Protein AF-A0A0D6L4P9-F1 (afdb_monomer_lite)

pLDDT: mean 91.14, std 13.7, range [34.44, 98.06]

Sequence (133 aa):
MVRPLRFETVRYGEYSKSGEFVYDHPFQWGSKRTGPDLAREGGLRSNLWHYEHMIRPKDVSEGSIMPAYPWMRTDNLDVSLTAKKIKAMQKLDVPYPEGYAEQAVADLKKQAREIAEDIVDNFEPAVLKNVNR

Organism: NCBI:txid53326

Structure (mmCIF, N/CA/C/O backbone):
data_AF-A0A0D6L4P9-F1
#
_entry.id   AF-A0A0D6L4P9-F1
#
loop_
_atom_site.group_PDB
_atom_site.id
_atom_site.type_symbol
_atom_site.label_atom_id
_atom_site.label_alt_id
_atom_site.label_comp_id
_atom_site.label_asym_id
_atom_site.label_entity_id
_atom_site.label_seq_id
_atom_site.pdbx_PDB_ins_code
_atom_site.Cartn_x
_atom_site.Cartn_y
_atom_site.Cartn_z
_atom_site.occupancy
_atom_site.B_iso_or_equiv
_atom_site.auth_seq_id
_atom_site.auth_comp_id
_atom_site.auth_asym_id
_atom_site.auth_atom_id
_atom_site.pdbx_PDB_model_num
ATOM 1 N N . MET A 1 1 ? 8.909 -6.721 5.884 1.00 91.38 1 MET A N 1
ATOM 2 C CA . MET A 1 1 ? 9.492 -6.259 7.161 1.00 91.38 1 MET A CA 1
ATOM 3 C C . MET A 1 1 ? 10.992 -6.153 6.977 1.00 91.38 1 MET A C 1
ATOM 5 O O . MET A 1 1 ? 11.653 -7.164 6.757 1.00 91.38 1 MET A O 1
ATOM 9 N N . VAL A 1 2 ? 11.530 -4.945 7.104 1.00 94.12 2 VAL A N 1
ATOM 10 C CA . VAL A 1 2 ? 12.968 -4.686 6.992 1.00 94.12 2 VAL A CA 1
ATOM 11 C C . VAL A 1 2 ? 13.639 -4.991 8.330 1.00 94.12 2 VAL A C 1
ATOM 13 O O . VAL A 1 2 ? 13.259 -4.436 9.362 1.00 94.12 2 VAL A O 1
ATOM 16 N N . ARG A 1 3 ? 14.634 -5.882 8.325 1.00 95.25 3 ARG A N 1
ATOM 17 C CA . ARG A 1 3 ? 15.389 -6.273 9.526 1.00 95.25 3 ARG A CA 1
ATOM 18 C C . ARG A 1 3 ? 16.419 -5.192 9.887 1.00 95.25 3 ARG A C 1
ATOM 20 O O . ARG A 1 3 ? 16.932 -4.532 8.984 1.00 95.25 3 ARG A O 1
ATOM 27 N N . PRO A 1 4 ? 16.806 -5.049 11.170 1.00 95.25 4 PRO A N 1
ATOM 28 C CA . PRO A 1 4 ? 17.786 -4.054 11.619 1.00 95.25 4 PRO A CA 1
ATOM 29 C C . PRO A 1 4 ? 19.233 -4.485 11.309 1.00 95.25 4 PRO A C 1
ATOM 31 O O . PRO A 1 4 ? 20.099 -4.525 12.177 1.00 95.25 4 PRO A O 1
ATOM 34 N N . LEU A 1 5 ? 19.496 -4.854 10.056 1.00 95.88 5 LEU A N 1
ATOM 35 C CA . LEU A 1 5 ? 20.804 -5.265 9.556 1.00 95.88 5 LEU A CA 1
ATOM 36 C C . LEU A 1 5 ? 21.256 -4.253 8.508 1.00 95.88 5 LEU A C 1
ATOM 38 O O . LEU A 1 5 ? 20.474 -3.885 7.635 1.00 95.88 5 LEU A O 1
ATOM 42 N N . ARG A 1 6 ? 22.531 -3.848 8.541 1.00 94.12 6 ARG A N 1
ATOM 43 C CA . ARG A 1 6 ? 23.069 -2.817 7.632 1.00 94.12 6 ARG A CA 1
ATOM 44 C C . ARG A 1 6 ? 22.781 -3.106 6.154 1.00 94.12 6 ARG A C 1
ATOM 46 O O . ARG A 1 6 ? 22.439 -2.200 5.407 1.00 94.12 6 ARG A O 1
ATOM 53 N N . PHE A 1 7 ? 22.920 -4.359 5.721 1.00 94.44 7 PHE A N 1
ATOM 54 C CA . PHE A 1 7 ? 22.675 -4.724 4.321 1.00 94.44 7 PHE A CA 1
ATOM 55 C C . PHE A 1 7 ? 21.197 -4.606 3.922 1.00 94.44 7 PHE A C 1
ATOM 57 O O . PHE A 1 7 ? 20.901 -4.403 2.749 1.00 94.44 7 PHE A O 1
ATOM 64 N N . GLU A 1 8 ? 20.266 -4.733 4.870 1.00 93.88 8 GLU A N 1
ATOM 65 C CA . GLU A 1 8 ? 18.845 -4.518 4.599 1.00 93.88 8 GLU A CA 1
ATOM 66 C C . GLU A 1 8 ? 18.500 -3.051 4.603 1.00 93.88 8 GLU A C 1
ATOM 68 O O . GLU A 1 8 ? 17.775 -2.610 3.719 1.00 93.88 8 GLU A O 1
ATOM 73 N N . THR A 1 9 ? 19.045 -2.297 5.553 1.00 93.50 9 THR A N 1
ATOM 74 C CA . THR A 1 9 ? 18.707 -0.885 5.661 1.00 93.50 9 THR A CA 1
ATOM 75 C C . THR A 1 9 ? 19.251 -0.069 4.496 1.00 93.50 9 THR A C 1
ATOM 77 O O . THR A 1 9 ? 18.580 0.829 4.005 1.00 93.50 9 THR A O 1
ATOM 80 N N . VAL A 1 10 ? 20.424 -0.436 3.973 1.00 93.94 10 VAL A N 1
ATOM 81 C CA . VAL A 1 10 ? 20.960 0.146 2.732 1.00 93.94 10 V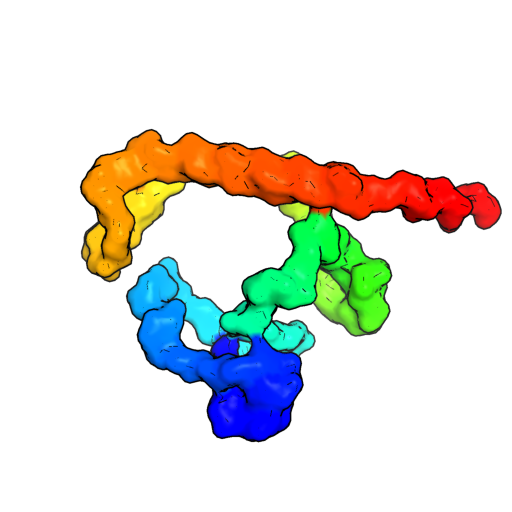AL A CA 1
ATOM 82 C C . VAL A 1 10 ? 20.097 -0.214 1.518 1.00 93.94 10 VAL A C 1
ATOM 84 O O . VAL A 1 10 ? 19.985 0.584 0.594 1.00 93.94 10 VAL A O 1
ATOM 87 N N . ARG A 1 11 ? 19.491 -1.406 1.499 1.00 93.62 11 ARG A N 1
ATOM 88 C CA . ARG A 1 11 ? 18.718 -1.892 0.349 1.00 93.62 11 ARG A CA 1
ATOM 89 C C . ARG A 1 11 ? 17.275 -1.390 0.329 1.00 93.62 11 ARG A C 1
ATOM 91 O O . ARG A 1 11 ? 16.773 -1.078 -0.742 1.00 93.62 11 ARG A O 1
ATOM 98 N N . TYR A 1 12 ? 16.607 -1.389 1.479 1.00 93.06 12 TYR A N 1
ATOM 99 C CA . TYR A 1 12 ? 15.168 -1.142 1.600 1.00 93.06 12 TYR A CA 1
ATOM 100 C C . TYR A 1 12 ? 14.833 0.130 2.388 1.00 93.06 12 TYR A C 1
ATOM 102 O O . TYR A 1 12 ? 13.677 0.531 2.407 1.00 93.06 12 TYR A O 1
ATOM 110 N N . GLY A 1 13 ? 15.804 0.767 3.045 1.00 93.56 13 GLY A N 1
ATOM 111 C CA . GLY A 1 13 ? 15.579 1.944 3.886 1.00 93.56 13 GLY A CA 1
ATOM 112 C C . GLY A 1 13 ? 15.453 1.614 5.375 1.00 93.56 13 GLY A C 1
ATOM 113 O O . GLY A 1 13 ? 15.997 0.628 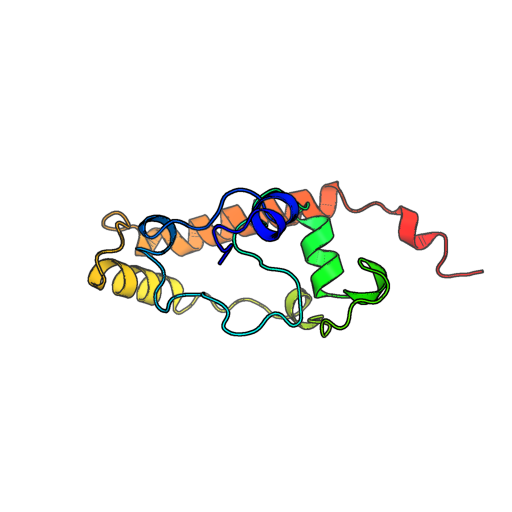5.865 1.00 93.56 13 GLY A O 1
ATOM 114 N N . GLU A 1 14 ? 14.774 2.468 6.141 1.00 94.94 14 GLU A N 1
ATOM 115 C CA . GLU A 1 14 ? 14.698 2.315 7.599 1.00 94.94 14 GLU A CA 1
ATOM 116 C C . GLU A 1 14 ? 14.085 0.963 8.012 1.00 94.94 14 GLU A C 1
ATOM 118 O O . GLU A 1 14 ? 13.093 0.514 7.428 1.00 94.94 14 GLU A O 1
ATOM 123 N N . TYR A 1 15 ? 14.665 0.323 9.037 1.00 95.50 15 TYR A N 1
ATOM 124 C CA . TYR A 1 15 ? 14.154 -0.939 9.573 1.00 95.50 15 TYR A CA 1
ATOM 125 C C . TYR A 1 15 ? 12.718 -0.783 10.093 1.00 95.50 15 TYR A C 1
ATOM 127 O O . TYR A 1 15 ? 12.290 0.303 10.485 1.00 95.50 15 TYR A O 1
ATOM 135 N N . SER A 1 16 ? 11.957 -1.874 10.080 1.00 96.44 16 SER A N 1
ATOM 136 C CA . SER A 1 16 ? 10.552 -1.860 10.485 1.00 96.44 16 SER A CA 1
ATOM 137 C C . SER A 1 16 ? 10.387 -1.705 11.998 1.00 96.44 16 SER A C 1
ATOM 139 O O . SER A 1 16 ? 11.085 -2.361 12.774 1.00 96.44 16 SER A O 1
ATOM 141 N N . LYS A 1 17 ? 9.424 -0.878 12.418 1.00 95.69 17 LYS A N 1
ATOM 142 C CA . LYS A 1 17 ? 9.086 -0.632 13.832 1.00 95.69 17 LYS A CA 1
ATOM 143 C C . LYS A 1 17 ? 7.754 -1.290 14.181 1.00 95.69 17 LYS A C 1
ATOM 145 O O . LYS A 1 17 ? 6.864 -1.365 13.344 1.00 95.69 17 LYS A O 1
ATOM 150 N N . SER A 1 18 ? 7.589 -1.732 15.427 1.00 92.44 18 SER A N 1
ATOM 151 C CA . SER A 1 18 ? 6.353 -2.397 15.879 1.00 92.44 18 SER A CA 1
ATOM 152 C C . SER A 1 18 ? 5.102 -1.531 15.695 1.00 92.44 18 SER A C 1
ATOM 154 O O . SER A 1 18 ? 4.054 -2.053 15.327 1.00 92.44 18 SER A O 1
ATOM 156 N N . GLY A 1 19 ? 5.227 -0.213 15.888 1.00 93.50 19 GLY A N 1
ATOM 157 C CA . GLY A 1 19 ? 4.130 0.748 15.741 1.00 93.50 19 GLY A CA 1
ATOM 158 C C . GLY A 1 19 ? 3.549 0.853 14.325 1.00 93.50 19 GLY A C 1
ATOM 159 O O . GLY A 1 19 ? 2.421 1.300 14.166 1.00 93.50 19 GLY A O 1
ATOM 160 N N . GLU A 1 20 ? 4.284 0.421 13.300 1.00 95.19 20 GLU A N 1
ATOM 161 C CA . GLU A 1 20 ? 3.846 0.509 11.899 1.00 95.19 20 GLU A CA 1
ATOM 162 C C . GLU A 1 20 ? 2.783 -0.532 11.539 1.00 95.19 20 GLU A C 1
ATOM 164 O O . GLU A 1 20 ? 2.070 -0.358 10.560 1.00 95.19 20 GLU A O 1
ATOM 169 N N . PHE A 1 21 ? 2.669 -1.600 12.331 1.00 95.19 21 PHE A N 1
ATOM 170 C CA . PHE A 1 21 ? 1.802 -2.747 12.042 1.00 95.19 21 PHE A CA 1
ATOM 171 C C . PHE A 1 21 ? 0.593 -2.827 12.974 1.00 95.19 21 PHE A C 1
ATOM 173 O O . PHE A 1 21 ? -0.091 -3.845 13.011 1.00 95.19 21 PHE A O 1
ATOM 180 N N . VAL A 1 22 ? 0.347 -1.779 13.767 1.00 96.12 22 VAL A N 1
ATOM 181 C CA . VAL A 1 22 ? -0.701 -1.774 14.802 1.00 96.12 22 VAL A CA 1
ATOM 182 C C . VAL A 1 22 ? -2.091 -1.987 14.201 1.00 96.12 22 VAL A C 1
ATOM 184 O O . VAL A 1 22 ? -2.927 -2.614 14.840 1.00 96.12 22 VAL A O 1
ATOM 187 N N . TYR A 1 23 ? -2.321 -1.527 12.969 1.00 96.50 23 TYR A N 1
ATOM 188 C CA . TYR A 1 23 ? -3.613 -1.634 12.284 1.00 96.50 23 TYR A CA 1
ATOM 189 C C . TYR A 1 23 ? -3.691 -2.794 11.278 1.00 96.50 23 TYR A C 1
ATOM 191 O O . TYR A 1 23 ? -4.680 -2.911 10.551 1.00 96.50 23 TYR A O 1
ATOM 199 N N . ASP A 1 24 ? -2.675 -3.659 11.221 1.00 96.19 24 ASP A N 1
ATOM 200 C CA . ASP A 1 24 ? -2.623 -4.754 10.256 1.00 96.19 24 ASP A CA 1
ATOM 201 C C . ASP A 1 24 ? -3.356 -5.993 10.783 1.00 96.19 24 ASP A C 1
ATOM 203 O O . ASP A 1 24 ? -2.854 -6.745 11.625 1.00 96.19 24 ASP A O 1
ATOM 207 N N . HIS A 1 25 ? -4.533 -6.264 10.219 1.00 95.50 25 HIS A N 1
ATOM 208 C CA . HIS A 1 25 ? -5.345 -7.427 10.571 1.00 95.50 25 HIS A CA 1
ATOM 209 C C . HIS A 1 25 ? -5.648 -8.290 9.328 1.00 95.50 25 HIS A C 1
ATOM 211 O O . HIS A 1 25 ? -6.596 -7.991 8.598 1.00 95.50 25 HIS A O 1
ATOM 217 N N . PRO A 1 26 ? -4.899 -9.387 9.072 1.00 95.81 26 PRO A N 1
ATOM 218 C CA . PRO A 1 26 ? -3.723 -9.875 9.802 1.00 95.81 26 PRO A CA 1
ATOM 219 C C . PRO A 1 26 ? -2.418 -9.172 9.389 1.00 95.81 26 PRO A C 1
ATOM 221 O O . PRO A 1 26 ? -2.335 -8.559 8.321 1.00 95.81 26 PRO A O 1
ATOM 224 N N . PHE A 1 27 ? -1.375 -9.352 10.204 1.00 95.00 27 PHE A N 1
ATOM 225 C CA . PHE A 1 27 ? -0.029 -8.840 9.940 1.00 95.00 27 PHE A CA 1
ATOM 226 C C . PHE A 1 27 ? 0.506 -9.283 8.562 1.00 95.00 27 PHE A C 1
ATOM 228 O O . PHE A 1 27 ? 0.339 -10.434 8.158 1.00 95.00 27 PHE A O 1
ATOM 235 N N . GLN A 1 28 ? 1.195 -8.383 7.851 1.00 95.62 28 GLN A N 1
ATOM 236 C CA . GLN A 1 28 ? 1.750 -8.631 6.505 1.00 95.62 28 GLN A CA 1
ATOM 237 C C . GLN A 1 28 ? 3.265 -8.906 6.515 1.00 95.62 28 GLN A C 1
ATOM 239 O O . GLN A 1 28 ? 4.011 -8.547 5.600 1.00 95.62 28 GLN A O 1
ATOM 244 N N . TRP A 1 29 ? 3.772 -9.529 7.579 1.00 94.00 29 TRP A N 1
ATOM 245 C CA . TRP A 1 29 ? 5.195 -9.847 7.684 1.00 94.00 29 TRP A CA 1
ATOM 246 C C . TRP A 1 29 ? 5.517 -11.081 6.849 1.00 94.00 29 TRP A C 1
ATOM 248 O O . TRP A 1 29 ? 5.011 -12.174 7.095 1.00 94.00 29 TRP A O 1
ATOM 258 N N . GLY A 1 30 ? 6.394 -10.911 5.863 1.00 91.94 30 GLY A N 1
ATOM 259 C CA . GLY A 1 30 ? 6.860 -12.023 5.046 1.00 91.94 30 GLY A CA 1
ATOM 260 C C . GLY A 1 30 ? 7.710 -13.009 5.850 1.00 91.94 30 GLY A C 1
ATOM 261 O O . GLY A 1 30 ? 8.615 -12.613 6.581 1.00 91.94 30 GLY A O 1
ATOM 262 N N . SER A 1 31 ? 7.466 -14.304 5.654 1.00 94.50 31 SER A N 1
ATOM 263 C CA . SER A 1 31 ? 8.328 -15.394 6.140 1.00 94.50 31 SER A CA 1
ATOM 264 C C . SER A 1 31 ? 9.371 -15.837 5.106 1.00 94.50 31 SER A C 1
ATOM 266 O O . SER A 1 31 ? 10.362 -16.481 5.446 1.00 94.50 31 SER A O 1
ATOM 268 N N . LYS A 1 32 ? 9.166 -15.481 3.831 1.00 94.69 32 LYS A N 1
ATOM 269 C CA . LYS A 1 32 ? 10.050 -15.782 2.701 1.00 94.69 32 LYS A CA 1
ATOM 270 C C . LYS A 1 32 ? 10.140 -14.577 1.770 1.00 94.69 32 LYS A C 1
ATOM 272 O O . LYS A 1 32 ? 9.175 -13.835 1.613 1.00 94.69 32 LYS A O 1
ATOM 277 N N . ARG A 1 33 ? 11.288 -14.424 1.107 1.00 93.38 33 ARG A N 1
ATOM 278 C CA . ARG A 1 33 ? 11.519 -13.415 0.066 1.00 93.38 33 ARG A CA 1
ATOM 279 C C . ARG A 1 33 ? 11.863 -14.084 -1.260 1.00 93.38 33 ARG A C 1
ATOM 281 O O . ARG A 1 33 ? 13.019 -14.407 -1.513 1.00 93.38 33 ARG A O 1
ATOM 288 N N . THR A 1 34 ? 10.837 -14.334 -2.072 1.00 94.50 34 THR A N 1
ATOM 289 C CA . THR A 1 34 ? 11.019 -14.678 -3.495 1.00 94.50 34 THR A CA 1
ATOM 290 C C . THR A 1 34 ? 11.254 -13.405 -4.316 1.00 94.50 34 THR A C 1
ATOM 292 O O . THR A 1 34 ? 12.118 -13.386 -5.183 1.00 94.50 34 THR A O 1
ATOM 295 N N . GLY A 1 35 ? 10.517 -12.334 -3.997 1.00 93.56 35 GLY A N 1
ATOM 296 C CA . GLY A 1 35 ? 10.767 -10.966 -4.458 1.00 93.56 35 GLY A CA 1
ATOM 297 C C . GLY A 1 35 ? 11.392 -10.083 -3.362 1.00 93.56 35 GLY A C 1
ATOM 298 O O . GLY A 1 35 ? 11.722 -10.590 -2.282 1.00 93.56 35 GLY A O 1
ATOM 299 N N . PRO A 1 36 ? 11.574 -8.775 -3.624 1.00 93.88 36 PRO A N 1
ATOM 300 C CA . PRO A 1 36 ? 12.056 -7.813 -2.631 1.00 93.88 36 PRO A CA 1
ATOM 301 C C . PRO A 1 36 ? 11.078 -7.628 -1.456 1.00 93.88 36 PRO A C 1
ATOM 303 O O . PRO A 1 36 ? 9.925 -8.053 -1.509 1.00 93.88 36 PRO A O 1
ATOM 306 N N . ASP A 1 37 ? 11.548 -7.003 -0.373 1.00 95.38 37 ASP A N 1
ATOM 307 C CA . ASP A 1 37 ? 10.682 -6.576 0.734 1.00 95.38 37 ASP A CA 1
ATOM 308 C C . ASP A 1 37 ? 9.868 -5.336 0.335 1.00 95.38 37 ASP A C 1
ATOM 310 O O . ASP A 1 37 ? 10.430 -4.414 -0.248 1.00 95.38 37 ASP A O 1
ATOM 314 N N . LEU A 1 38 ? 8.574 -5.305 0.670 1.00 96.00 38 LEU A N 1
ATOM 315 C CA . LEU A 1 38 ? 7.648 -4.238 0.263 1.00 96.00 38 LEU A CA 1
ATOM 316 C C . LEU A 1 38 ? 7.346 -3.212 1.366 1.00 96.00 38 LEU A C 1
ATOM 318 O O . LEU A 1 38 ? 6.604 -2.264 1.130 1.00 96.00 38 LEU A O 1
ATOM 322 N N . ALA A 1 39 ? 7.905 -3.359 2.574 1.00 95.56 39 ALA A N 1
ATOM 323 C CA . ALA A 1 39 ? 7.539 -2.511 3.719 1.00 95.56 39 ALA A CA 1
ATOM 324 C C . ALA A 1 39 ? 7.886 -1.015 3.551 1.00 95.56 39 ALA A C 1
ATOM 326 O O . ALA A 1 39 ? 7.480 -0.197 4.377 1.00 95.56 39 ALA A O 1
ATOM 327 N N . ARG A 1 40 ? 8.660 -0.664 2.516 1.00 95.31 40 ARG A N 1
ATOM 328 C CA . ARG A 1 40 ? 9.123 0.696 2.198 1.00 95.31 40 ARG A CA 1
ATOM 329 C C . ARG A 1 40 ? 8.941 1.053 0.719 1.00 95.31 40 ARG A C 1
ATOM 331 O O . ARG A 1 40 ? 9.614 1.942 0.218 1.00 95.31 40 ARG A O 1
ATOM 338 N N . GLU A 1 41 ? 8.038 0.366 0.020 1.00 94.50 41 GLU A N 1
ATOM 339 C CA . GLU A 1 41 ? 7.785 0.623 -1.407 1.00 94.50 41 GLU A CA 1
ATOM 340 C C . GLU A 1 41 ? 6.990 1.923 -1.645 1.00 94.50 41 GLU A C 1
ATOM 342 O O . GLU A 1 41 ? 6.982 2.464 -2.749 1.00 94.50 41 GLU A O 1
ATOM 347 N N . GLY A 1 42 ? 6.330 2.453 -0.608 1.00 91.75 42 GLY A N 1
ATOM 348 C CA . GLY A 1 42 ? 5.492 3.648 -0.701 1.00 91.75 42 GLY A CA 1
ATOM 349 C C . GLY A 1 42 ? 6.242 4.856 -1.265 1.00 91.75 42 GLY A C 1
ATOM 350 O O . GLY A 1 42 ? 7.182 5.352 -0.649 1.00 91.75 42 GLY A O 1
ATOM 351 N N . GLY A 1 43 ? 5.809 5.328 -2.437 1.00 89.88 43 GLY A N 1
ATOM 352 C CA . GLY A 1 43 ? 6.387 6.486 -3.125 1.00 89.88 43 GLY A CA 1
ATOM 353 C C . GLY A 1 43 ? 7.725 6.230 -3.829 1.00 89.88 43 GLY A C 1
ATOM 354 O O . GLY A 1 43 ? 8.275 7.158 -4.415 1.00 89.88 43 GLY A O 1
ATOM 355 N N . LEU A 1 44 ? 8.256 5.001 -3.801 1.00 92.88 44 LEU A N 1
ATOM 356 C CA . LEU A 1 44 ? 9.511 4.661 -4.480 1.00 92.88 44 LEU A CA 1
ATOM 357 C C . LEU A 1 44 ? 9.332 4.531 -6.000 1.00 92.88 44 LEU A C 1
ATOM 359 O O . LEU A 1 44 ? 10.240 4.851 -6.771 1.00 92.88 44 LEU A O 1
ATOM 363 N N . ARG A 1 45 ? 8.168 4.038 -6.433 1.00 93.50 45 ARG A N 1
ATOM 364 C CA . ARG A 1 45 ? 7.799 3.823 -7.836 1.00 93.50 45 ARG A CA 1
ATOM 365 C C . ARG A 1 45 ? 6.500 4.556 -8.155 1.00 93.50 45 ARG A C 1
ATOM 367 O O . ARG A 1 45 ? 5.675 4.787 -7.275 1.00 93.50 45 ARG A O 1
ATOM 374 N N . SER A 1 46 ? 6.334 4.940 -9.418 1.00 95.06 46 SER A N 1
ATOM 375 C CA . SER A 1 46 ? 5.123 5.616 -9.888 1.00 95.06 46 SER A CA 1
ATOM 376 C C . SER A 1 46 ? 3.939 4.649 -9.982 1.00 95.06 46 SER A C 1
ATOM 378 O O . SER A 1 46 ? 4.120 3.432 -10.102 1.00 95.06 46 SER A O 1
ATOM 380 N N . ASN A 1 47 ? 2.716 5.189 -9.995 1.00 95.06 47 ASN A N 1
ATOM 381 C CA . ASN A 1 47 ? 1.511 4.382 -10.207 1.00 95.06 47 ASN A CA 1
ATOM 382 C C . ASN A 1 47 ? 1.560 3.648 -11.554 1.00 95.06 47 ASN A C 1
ATOM 384 O O . ASN A 1 47 ? 1.190 2.476 -11.628 1.00 95.06 47 ASN A O 1
ATOM 388 N N . LEU A 1 48 ? 2.092 4.302 -12.595 1.00 94.31 48 LEU A N 1
ATOM 389 C CA . LEU A 1 48 ? 2.309 3.686 -13.904 1.00 94.31 48 LEU A CA 1
ATOM 390 C C . LEU A 1 48 ? 3.255 2.481 -13.821 1.00 94.31 48 LEU A C 1
ATOM 392 O O . LEU A 1 48 ? 2.926 1.416 -14.340 1.00 94.31 48 LEU A O 1
ATOM 396 N N . TRP A 1 49 ? 4.390 2.613 -13.124 1.00 94.94 49 TRP A N 1
ATOM 397 C CA . TRP A 1 49 ? 5.324 1.499 -12.946 1.00 94.94 49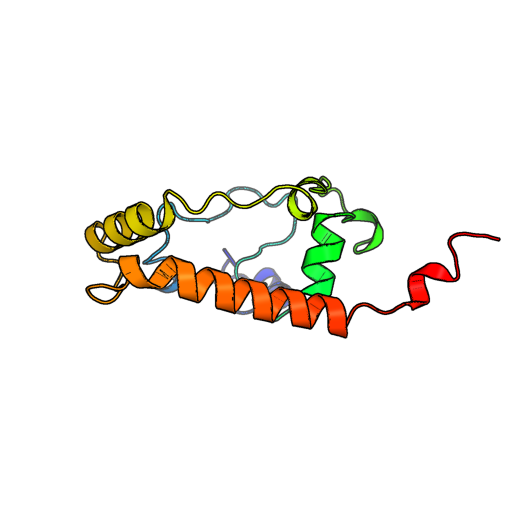 TRP A CA 1
ATOM 398 C C . TRP A 1 49 ? 4.644 0.318 -12.249 1.00 94.94 49 TRP A C 1
ATOM 400 O O . TRP A 1 49 ? 4.785 -0.817 -12.696 1.00 94.94 49 TRP A O 1
ATOM 410 N N . HIS A 1 50 ? 3.865 0.569 -11.188 1.00 95.88 50 HIS A N 1
ATOM 411 C CA . HIS A 1 50 ? 3.116 -0.486 -10.501 1.00 95.88 50 HIS A CA 1
ATOM 412 C C . HIS A 1 50 ? 2.084 -1.147 -11.417 1.00 95.88 50 HIS A C 1
ATOM 414 O O . HIS A 1 50 ? 1.995 -2.374 -11.452 1.00 95.88 50 HIS A O 1
ATOM 420 N N . TYR A 1 51 ? 1.333 -0.354 -12.180 1.00 94.75 51 TYR A N 1
ATOM 421 C CA . TYR A 1 51 ? 0.342 -0.851 -13.128 1.00 94.75 51 TYR A CA 1
ATOM 422 C C . TYR A 1 51 ? 0.978 -1.767 -14.183 1.00 94.75 51 TYR A C 1
ATOM 424 O O . TYR A 1 51 ? 0.545 -2.909 -14.360 1.00 94.75 51 TYR A O 1
ATOM 432 N N . GLU A 1 52 ? 2.055 -1.321 -14.831 1.00 94.62 52 GLU A N 1
ATOM 433 C CA . GLU A 1 52 ? 2.756 -2.128 -15.827 1.00 94.62 52 GLU A CA 1
ATOM 434 C C . GLU A 1 52 ? 3.435 -3.344 -15.201 1.00 94.62 52 GLU A C 1
ATOM 436 O O . GLU A 1 52 ? 3.308 -4.446 -15.729 1.00 94.62 52 GLU A O 1
ATOM 441 N N . HIS A 1 53 ? 4.104 -3.192 -14.057 1.00 95.62 53 HIS A N 1
ATOM 442 C CA . HIS A 1 53 ? 4.808 -4.294 -13.406 1.00 95.62 53 HIS A CA 1
ATOM 443 C C . HIS A 1 53 ? 3.844 -5.398 -12.952 1.00 95.62 53 HIS A C 1
ATOM 445 O O . HIS A 1 53 ? 4.172 -6.576 -13.056 1.00 95.62 53 HIS A O 1
ATOM 451 N N . MET A 1 54 ? 2.631 -5.062 -12.502 1.00 96.56 54 MET A N 1
ATOM 452 C CA . MET A 1 54 ? 1.622 -6.070 -12.154 1.00 96.56 54 MET A CA 1
ATOM 453 C C . MET A 1 54 ? 1.103 -6.818 -13.389 1.00 96.56 54 MET A C 1
ATOM 455 O O . MET A 1 54 ? 0.834 -8.015 -13.311 1.00 96.56 54 MET A O 1
ATOM 459 N N . ILE A 1 55 ? 0.992 -6.153 -14.543 1.00 95.69 55 ILE A N 1
ATOM 460 C CA . ILE A 1 55 ? 0.494 -6.761 -15.789 1.00 95.69 55 ILE A CA 1
ATOM 461 C C . ILE A 1 55 ? 1.584 -7.568 -16.507 1.00 95.69 55 ILE A C 1
ATOM 463 O O . ILE A 1 55 ? 1.316 -8.655 -17.018 1.00 95.69 55 ILE A O 1
ATOM 467 N N . ARG A 1 56 ? 2.803 -7.030 -16.571 1.00 94.62 56 ARG A N 1
ATOM 468 C CA . ARG A 1 56 ? 3.939 -7.522 -17.364 1.00 94.62 56 ARG A CA 1
ATOM 469 C C . ARG A 1 56 ? 5.261 -7.380 -16.584 1.00 94.62 56 ARG A C 1
ATOM 471 O O . ARG A 1 56 ? 6.169 -6.666 -17.007 1.00 94.62 56 ARG A O 1
ATOM 478 N N . PRO A 1 57 ? 5.426 -8.088 -15.454 1.00 95.81 57 PRO A N 1
ATOM 479 C CA . PRO A 1 57 ? 6.571 -7.891 -14.556 1.00 95.81 57 PRO A CA 1
ATOM 480 C C . PRO A 1 57 ? 7.930 -8.115 -15.227 1.00 95.81 57 PRO A C 1
ATOM 482 O O . PRO A 1 57 ? 8.905 -7.466 -14.864 1.00 95.81 57 PRO A O 1
ATOM 485 N N . LYS A 1 58 ? 7.994 -9.016 -16.214 1.00 94.06 58 LYS A N 1
ATOM 486 C CA . LYS A 1 58 ? 9.217 -9.358 -16.957 1.00 94.06 58 LYS A CA 1
ATOM 487 C C . LYS A 1 58 ? 9.675 -8.269 -17.924 1.00 94.06 58 LYS A C 1
ATOM 489 O O . LYS A 1 58 ? 10.867 -8.187 -18.193 1.00 94.06 58 LYS A O 1
ATOM 494 N N . ASP A 1 59 ? 8.740 -7.463 -18.420 1.00 92.19 59 ASP A N 1
ATOM 495 C CA . ASP A 1 59 ? 9.030 -6.367 -19.347 1.00 92.19 59 ASP A CA 1
ATOM 496 C C . ASP A 1 59 ? 9.532 -5.141 -18.573 1.00 92.19 59 ASP A C 1
ATOM 498 O O . ASP A 1 59 ? 10.419 -4.429 -19.029 1.00 92.19 59 ASP A O 1
ATOM 502 N N . VAL A 1 60 ? 8.972 -4.911 -17.380 1.00 92.94 60 VAL A N 1
ATOM 503 C CA . VAL A 1 60 ? 9.310 -3.762 -16.525 1.00 92.94 60 VAL A CA 1
ATOM 504 C C . VAL A 1 60 ? 10.557 -4.019 -15.681 1.00 92.94 60 VAL A C 1
ATOM 506 O O . VAL A 1 60 ? 11.348 -3.112 -15.428 1.00 92.94 60 VAL A O 1
ATOM 509 N N . SER A 1 61 ? 10.736 -5.256 -15.221 1.00 91.62 61 SER A N 1
ATOM 510 C CA . SER A 1 61 ? 11.911 -5.694 -14.478 1.00 91.62 61 SER A CA 1
ATOM 511 C C . SER A 1 61 ? 12.498 -6.920 -15.165 1.00 91.62 61 SER A C 1
ATOM 513 O O . SER A 1 61 ? 12.023 -8.044 -14.976 1.00 91.62 61 SER A O 1
ATOM 515 N N . GLU A 1 62 ? 13.570 -6.712 -15.925 1.00 92.19 62 GLU A N 1
ATOM 516 C CA . GLU A 1 62 ? 14.286 -7.795 -16.594 1.00 92.19 62 GLU A CA 1
ATOM 517 C C . GLU A 1 62 ? 14.703 -8.880 -15.584 1.00 92.19 62 GLU A C 1
ATOM 519 O O . GLU A 1 62 ? 15.152 -8.596 -14.471 1.00 92.19 62 GLU A O 1
ATOM 524 N N . GLY A 1 63 ? 14.483 -10.146 -15.943 1.00 92.25 63 GLY A N 1
ATOM 525 C CA . GLY A 1 63 ? 14.744 -11.280 -15.052 1.00 92.25 63 GLY A CA 1
ATOM 526 C C . GLY A 1 63 ? 13.727 -11.469 -13.917 1.00 92.25 63 GLY A C 1
ATOM 527 O O . GLY A 1 63 ? 13.941 -12.328 -13.059 1.00 92.25 63 GLY A O 1
ATOM 528 N N . SER A 1 64 ? 12.614 -10.721 -13.892 1.00 94.81 64 SER A N 1
ATOM 529 C CA . SER A 1 64 ? 11.565 -10.921 -12.886 1.00 94.81 64 SER A CA 1
ATOM 530 C C . SER A 1 64 ? 10.951 -12.320 -12.980 1.00 94.81 64 SER A C 1
ATOM 532 O O . SER A 1 64 ? 10.528 -12.789 -14.039 1.00 94.81 64 SER A O 1
ATOM 534 N N . ILE A 1 65 ? 10.860 -12.988 -11.832 1.00 96.06 65 ILE A N 1
ATOM 535 C CA . ILE A 1 65 ? 10.172 -14.278 -11.680 1.00 96.06 65 ILE A CA 1
ATOM 536 C C . ILE A 1 65 ? 8.745 -14.116 -11.141 1.00 96.06 65 ILE A C 1
ATOM 538 O O . ILE A 1 65 ? 8.071 -15.110 -10.872 1.00 96.06 65 ILE A O 1
ATOM 542 N N . MET A 1 66 ? 8.287 -12.875 -10.947 1.00 97.38 66 MET A N 1
ATOM 543 C CA . MET A 1 66 ? 6.937 -12.592 -10.473 1.00 97.38 66 MET A CA 1
ATOM 544 C C . MET A 1 66 ? 5.903 -13.047 -11.521 1.00 97.38 66 MET A C 1
ATOM 546 O O . MET A 1 66 ? 6.070 -12.756 -12.708 1.00 97.38 66 MET A O 1
ATOM 550 N N . PRO A 1 67 ? 4.833 -13.760 -11.120 1.00 97.06 67 PRO A N 1
ATOM 551 C CA . PRO A 1 67 ? 3.709 -14.040 -12.007 1.00 97.06 67 PRO A CA 1
ATOM 552 C C . PRO A 1 67 ? 3.028 -12.752 -12.475 1.00 97.06 67 PRO A C 1
ATOM 554 O O . PRO A 1 67 ? 2.946 -11.784 -11.725 1.00 97.06 67 PRO A O 1
ATOM 557 N N . ALA A 1 68 ? 2.517 -12.753 -13.702 1.00 96.94 68 ALA A N 1
ATOM 558 C CA . ALA A 1 68 ? 1.696 -11.660 -14.210 1.00 96.94 68 ALA A CA 1
ATOM 559 C C . ALA A 1 68 ? 0.277 -11.721 -13.615 1.00 96.94 68 ALA A C 1
ATOM 561 O O . ALA A 1 68 ? -0.296 -12.806 -13.506 1.00 96.94 68 ALA A O 1
ATOM 562 N N . TYR A 1 69 ? -0.301 -10.558 -13.307 1.00 97.19 69 TYR A N 1
ATOM 563 C CA . TYR A 1 69 ? -1.662 -10.369 -12.787 1.00 97.19 69 TYR A CA 1
ATOM 564 C C . TYR A 1 69 ? -2.538 -9.549 -13.764 1.00 97.19 69 TYR A C 1
ATOM 566 O O . TYR A 1 69 ? -3.112 -8.528 -13.378 1.00 97.19 69 TYR A O 1
ATOM 574 N N . PRO A 1 70 ? -2.670 -9.945 -15.048 1.00 95.50 70 PRO A N 1
ATOM 575 C CA . PRO A 1 70 ? -3.354 -9.138 -16.065 1.00 95.50 70 PRO A CA 1
ATOM 576 C C . PRO A 1 70 ? -4.848 -8.911 -15.781 1.00 95.50 70 PRO A C 1
ATOM 578 O O . PRO A 1 70 ? -5.408 -7.922 -16.253 1.00 95.50 70 PRO A O 1
ATOM 581 N N . TRP A 1 71 ? -5.483 -9.793 -15.002 1.00 94.88 71 TRP A N 1
ATOM 582 C CA . TRP A 1 71 ? -6.894 -9.682 -14.619 1.00 94.88 71 TRP A CA 1
ATOM 583 C C . TRP A 1 71 ? -7.183 -8.468 -13.730 1.00 94.88 71 TRP A C 1
ATOM 585 O O . TRP A 1 71 ? -8.288 -7.942 -13.761 1.00 94.88 71 TRP A O 1
ATOM 595 N N . MET A 1 72 ? -6.184 -7.934 -13.013 1.00 93.38 72 MET A N 1
ATOM 596 C CA . MET A 1 72 ? -6.359 -6.710 -12.216 1.00 93.38 72 MET A CA 1
ATOM 597 C C . MET A 1 72 ? -6.742 -5.487 -13.059 1.00 93.38 72 MET A C 1
ATOM 599 O O . MET A 1 72 ? -7.272 -4.521 -12.523 1.00 93.38 72 MET A O 1
ATOM 603 N N . ARG A 1 73 ? -6.479 -5.523 -14.372 1.00 90.81 73 ARG A N 1
ATOM 604 C CA . ARG A 1 73 ? -6.892 -4.481 -15.318 1.00 90.81 73 ARG A CA 1
ATOM 605 C C . ARG A 1 73 ? -8.323 -4.669 -15.827 1.00 90.81 73 ARG A C 1
ATOM 607 O O . ARG A 1 73 ? -8.945 -3.698 -16.244 1.00 90.81 73 ARG A O 1
ATOM 614 N N . THR A 1 74 ? -8.812 -5.906 -15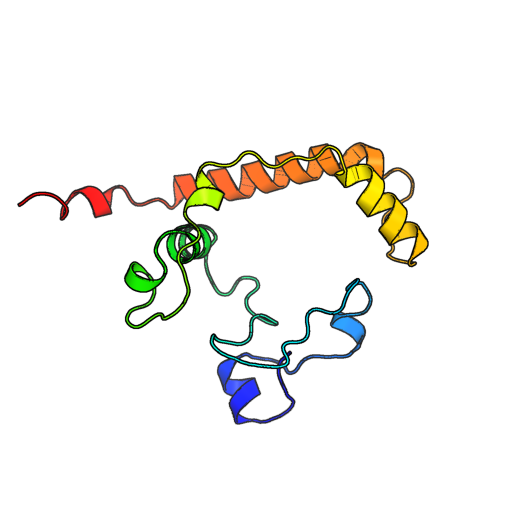.889 1.00 92.38 74 THR A N 1
ATOM 615 C CA . THR A 1 74 ? -10.093 -6.241 -16.532 1.00 92.38 74 THR A CA 1
ATOM 616 C C . THR A 1 74 ? -11.231 -6.416 -15.542 1.00 92.38 74 THR A C 1
ATOM 618 O O . THR A 1 74 ? -12.382 -6.162 -15.891 1.00 92.38 74 THR A O 1
ATOM 621 N N . ASP A 1 75 ? -10.922 -6.858 -14.327 1.00 94.69 75 ASP A N 1
ATOM 622 C CA . ASP A 1 75 ? -11.923 -7.236 -13.343 1.00 94.69 75 ASP A CA 1
ATOM 623 C C . ASP A 1 75 ? -12.413 -6.010 -12.571 1.00 94.69 75 ASP A C 1
ATOM 625 O O . ASP A 1 75 ? -11.636 -5.179 -12.101 1.00 94.69 75 ASP A O 1
ATOM 629 N N . ASN A 1 76 ? -13.731 -5.913 -12.402 1.00 94.06 76 ASN A N 1
ATOM 630 C CA . ASN A 1 76 ? -14.333 -4.849 -11.609 1.00 94.06 76 ASN A CA 1
ATOM 631 C C . ASN A 1 76 ? -14.245 -5.176 -10.112 1.00 94.06 76 ASN A C 1
ATOM 633 O O . ASN A 1 76 ? -14.593 -6.278 -9.685 1.00 94.06 76 ASN A O 1
ATOM 637 N N . LEU A 1 77 ? -13.841 -4.195 -9.303 1.00 93.88 77 LEU A N 1
ATOM 638 C CA . LEU A 1 77 ? -13.786 -4.330 -7.848 1.00 93.88 77 LEU A CA 1
ATOM 639 C C . LEU A 1 77 ? -15.197 -4.388 -7.237 1.00 93.88 77 LEU A C 1
ATOM 641 O O . LEU A 1 77 ? -15.971 -3.437 -7.360 1.00 93.88 77 LEU A O 1
ATOM 645 N N . ASP A 1 78 ? -15.501 -5.459 -6.498 1.00 95.69 78 ASP A N 1
ATOM 646 C CA . ASP A 1 78 ? -16.705 -5.527 -5.663 1.00 95.69 78 ASP A CA 1
ATOM 647 C C . ASP A 1 78 ? -16.504 -4.767 -4.339 1.00 95.69 78 ASP A C 1
ATOM 649 O O . ASP A 1 78 ? -15.692 -5.136 -3.486 1.00 95.69 78 ASP A O 1
ATOM 653 N N . VAL A 1 79 ? -17.284 -3.700 -4.159 1.00 96.38 79 VAL A N 1
ATOM 654 C CA . VAL A 1 79 ? -17.256 -2.819 -2.980 1.00 96.38 79 VAL A CA 1
AT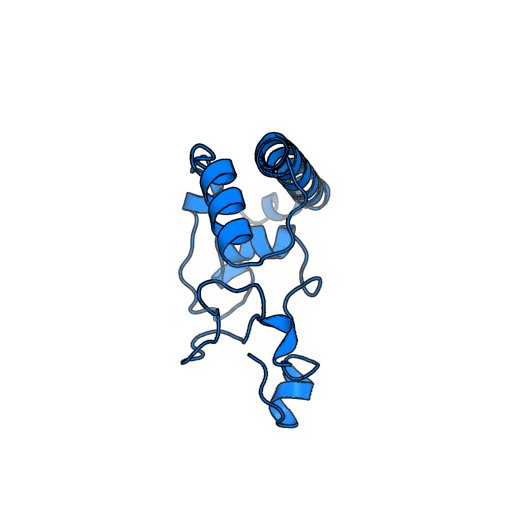OM 655 C C . VAL A 1 79 ? -18.379 -3.105 -1.976 1.00 96.38 79 VAL A C 1
ATOM 657 O O . VAL A 1 79 ? -18.515 -2.389 -0.983 1.00 96.38 79 VAL A O 1
ATOM 660 N N . SER A 1 80 ? -19.179 -4.155 -2.191 1.00 96.50 80 SER A N 1
ATOM 661 C CA . SER A 1 80 ? -20.339 -4.503 -1.355 1.00 96.50 80 SER A CA 1
ATOM 662 C C . SER A 1 80 ? -19.992 -4.713 0.127 1.00 96.50 80 SER A C 1
ATOM 664 O O . SER A 1 80 ? -20.807 -4.447 1.016 1.00 96.50 80 SER A O 1
ATOM 666 N N . LEU A 1 81 ? -18.765 -5.157 0.416 1.00 97.12 81 LEU A N 1
ATOM 667 C CA . LEU A 1 81 ? -18.284 -5.441 1.770 1.00 97.12 81 LEU A CA 1
ATOM 668 C C . LEU A 1 81 ? -17.456 -4.311 2.395 1.00 97.12 81 LEU A C 1
ATOM 670 O O . LEU A 1 81 ? -17.102 -4.427 3.567 1.00 97.12 81 LEU A O 1
ATOM 674 N N . THR A 1 82 ? -17.154 -3.226 1.677 1.00 96.81 82 THR A N 1
ATOM 675 C CA . THR A 1 82 ? -16.238 -2.173 2.156 1.00 96.81 82 THR A CA 1
ATOM 676 C C . THR A 1 82 ? -16.699 -1.572 3.484 1.00 96.81 82 THR A C 1
ATOM 678 O O . THR A 1 82 ? -15.949 -1.589 4.458 1.00 96.81 82 THR A O 1
ATOM 681 N N . ALA A 1 83 ? -17.965 -1.154 3.583 1.00 96.69 83 ALA A N 1
ATOM 682 C CA . ALA A 1 83 ? -18.515 -0.601 4.823 1.00 96.69 83 ALA A CA 1
ATOM 683 C C . ALA A 1 83 ? -18.477 -1.610 5.989 1.00 96.69 83 ALA A C 1
ATOM 685 O O . ALA A 1 83 ? -18.174 -1.248 7.126 1.00 96.69 83 ALA A O 1
ATOM 686 N N . LYS A 1 84 ? -18.737 -2.898 5.715 1.00 97.31 84 LYS A N 1
ATOM 687 C CA . LYS A 1 84 ? -18.671 -3.961 6.734 1.00 97.31 84 LYS A CA 1
ATOM 688 C C . LYS A 1 84 ? -17.240 -4.179 7.228 1.00 97.31 84 LYS A C 1
ATOM 690 O O . LYS A 1 84 ? -17.050 -4.367 8.425 1.00 97.31 84 LYS A O 1
ATOM 695 N N . LYS A 1 85 ? -16.248 -4.122 6.332 1.00 97.12 85 LYS A N 1
ATOM 696 C CA . LYS A 1 85 ? -14.824 -4.231 6.681 1.00 97.12 85 LYS A CA 1
ATOM 697 C C . LYS A 1 85 ? -14.377 -3.068 7.567 1.00 97.12 85 LYS A C 1
ATOM 699 O O . LYS A 1 85 ? -13.781 -3.324 8.603 1.00 97.12 85 LYS A O 1
ATOM 704 N N . ILE A 1 86 ? -14.741 -1.826 7.237 1.00 97.31 86 ILE A N 1
ATOM 705 C CA . ILE A 1 86 ? -14.424 -0.652 8.075 1.00 97.31 86 ILE A CA 1
ATOM 706 C C . ILE A 1 86 ? -15.023 -0.796 9.478 1.00 97.31 86 ILE A C 1
ATOM 708 O O . ILE A 1 86 ? -14.308 -0.649 10.465 1.00 97.31 86 ILE A O 1
ATOM 712 N N . LYS A 1 87 ? -16.302 -1.182 9.583 1.00 97.31 87 LYS A N 1
ATOM 713 C CA . LYS A 1 87 ? -16.953 -1.424 10.885 1.00 97.31 87 LYS A CA 1
ATOM 714 C C . LYS A 1 87 ? -16.290 -2.560 11.668 1.00 97.31 87 LYS A C 1
ATOM 716 O O . LYS A 1 87 ? -16.235 -2.508 12.892 1.00 97.31 87 LYS A O 1
ATOM 721 N N . ALA A 1 88 ? -15.793 -3.593 10.988 1.00 97.44 88 ALA A N 1
ATOM 722 C CA . ALA A 1 88 ? -15.032 -4.660 11.632 1.00 97.44 88 ALA A CA 1
ATOM 723 C C . ALA A 1 88 ? -13.674 -4.159 12.149 1.00 97.44 88 ALA A C 1
ATOM 725 O O . ALA A 1 88 ? -13.316 -4.480 13.274 1.00 97.44 88 ALA A O 1
ATOM 726 N N . MET A 1 89 ? -12.964 -3.327 11.382 1.00 97.44 89 MET A N 1
ATOM 727 C CA . MET A 1 89 ? -11.698 -2.717 11.806 1.00 97.44 89 MET A CA 1
ATOM 728 C C . MET A 1 89 ? -11.892 -1.774 13.001 1.00 97.44 89 MET A C 1
ATOM 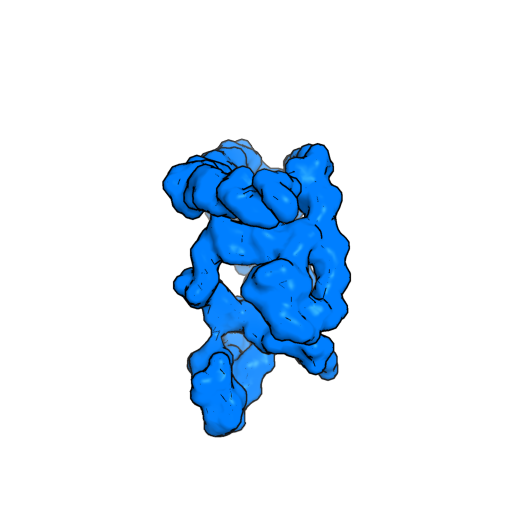730 O O . MET A 1 89 ? -11.106 -1.819 13.937 1.00 97.44 89 MET A O 1
ATOM 734 N N . GLN A 1 90 ? -12.984 -1.002 13.038 1.00 96.62 90 GLN A N 1
ATOM 735 C CA . GLN A 1 90 ? -13.347 -0.188 14.210 1.00 96.62 90 GLN A CA 1
ATOM 736 C C . GLN A 1 90 ? -13.536 -1.033 15.475 1.00 96.62 90 GLN A C 1
ATOM 738 O O . GLN A 1 90 ? -13.125 -0.627 16.553 1.00 96.62 90 GLN A O 1
ATOM 743 N N . LYS A 1 91 ? -14.123 -2.233 15.352 1.00 96.75 91 LYS A N 1
ATOM 744 C CA . LYS A 1 91 ? -14.242 -3.180 16.476 1.00 96.75 91 LYS A CA 1
ATOM 745 C C . LYS A 1 91 ? -12.903 -3.771 16.921 1.00 96.75 91 LYS A C 1
ATOM 747 O O . LYS A 1 91 ? -12.841 -4.329 18.009 1.00 96.75 91 LYS A O 1
ATOM 752 N N . LEU A 1 92 ? -11.879 -3.699 16.075 1.00 96.00 92 LEU A N 1
ATOM 753 C CA . LEU A 1 92 ? -10.503 -4.106 16.366 1.00 96.00 92 LEU A CA 1
ATOM 754 C C . LEU A 1 92 ? -9.641 -2.909 16.807 1.00 96.00 92 LEU A C 1
ATOM 756 O O . LEU A 1 92 ? -8.423 -2.966 16.695 1.00 96.00 92 LEU A O 1
ATOM 760 N N . ASP A 1 93 ? -10.271 -1.825 17.275 1.00 95.56 93 ASP A N 1
ATOM 761 C CA . ASP A 1 93 ? -9.626 -0.600 17.765 1.00 95.56 93 ASP A CA 1
ATOM 762 C C . ASP A 1 93 ? -8.829 0.190 16.709 1.00 95.56 93 ASP A C 1
ATOM 764 O O . ASP A 1 93 ? -8.016 1.059 17.032 1.00 95.56 93 ASP A O 1
ATOM 768 N N . VAL A 1 94 ? -9.096 -0.043 15.420 1.00 97.00 94 VAL A N 1
ATOM 769 C CA . VAL A 1 94 ? -8.533 0.775 14.338 1.00 97.00 94 VAL A CA 1
ATOM 770 C C . VAL A 1 94 ? -9.296 2.107 14.295 1.00 97.00 94 VAL A C 1
ATOM 772 O O . VAL A 1 94 ? -10.527 2.094 14.176 1.00 97.00 94 VAL A O 1
ATOM 775 N N . PRO A 1 95 ? -8.613 3.268 14.351 1.00 96.88 95 PRO A N 1
ATOM 776 C CA . PRO A 1 95 ? -9.222 4.565 14.649 1.00 96.88 95 PRO A CA 1
ATOM 777 C C . PRO A 1 95 ? -9.896 5.213 13.428 1.00 96.88 95 PRO A C 1
ATOM 779 O O . PRO A 1 95 ? -9.631 6.366 13.087 1.00 96.88 95 PRO A O 1
ATOM 782 N N . TYR A 1 96 ? -10.780 4.487 12.746 1.00 96.81 96 TYR A N 1
ATOM 783 C CA . TYR A 1 96 ? -11.658 5.092 11.747 1.00 96.81 96 TYR A CA 1
ATOM 784 C C . TYR A 1 96 ? -12.717 5.966 12.435 1.00 96.81 96 TYR A C 1
ATOM 786 O O . TYR A 1 96 ? -13.373 5.476 13.360 1.00 96.81 96 TYR A O 1
ATOM 794 N N . PRO A 1 97 ? -12.956 7.205 11.962 1.00 96.44 97 PRO A N 1
ATOM 795 C CA . PRO A 1 97 ? -13.980 8.083 12.522 1.00 96.44 97 PRO A CA 1
ATOM 796 C C . PRO A 1 97 ? -15.371 7.442 12.555 1.00 96.44 97 PRO A C 1
ATOM 798 O O . PRO A 1 97 ? -15.724 6.621 11.700 1.00 96.44 97 PRO A O 1
ATOM 801 N N . GLU A 1 98 ? -16.194 7.851 13.519 1.00 94.06 98 GLU A N 1
ATOM 802 C CA . GLU A 1 98 ? -17.603 7.463 13.542 1.00 94.06 98 GLU A CA 1
ATOM 803 C C . GLU A 1 98 ? -18.293 7.915 12.242 1.00 94.06 98 GLU A C 1
ATOM 805 O O . GLU A 1 98 ? -18.084 9.029 11.765 1.00 94.06 98 GLU A O 1
ATOM 810 N N . GLY A 1 99 ? -19.068 7.024 11.620 1.00 94.31 99 GLY A N 1
ATOM 811 C CA . GLY A 1 99 ? -19.716 7.299 10.333 1.00 94.31 99 GLY A CA 1
ATOM 812 C C . GLY A 1 99 ? -18.802 7.216 9.097 1.00 94.31 99 GLY A C 1
ATOM 813 O O . GLY A 1 99 ? -19.248 7.504 7.985 1.00 94.31 99 GLY A O 1
ATOM 814 N N . TYR A 1 100 ? -17.527 6.824 9.243 1.00 97.06 100 TYR A N 1
ATOM 815 C CA . TYR A 1 100 ? -16.616 6.711 8.094 1.00 97.06 100 TYR A CA 1
ATOM 816 C C . TYR A 1 100 ? -17.026 5.603 7.112 1.00 97.06 100 TYR A C 1
ATOM 818 O O . TYR A 1 100 ? -16.828 5.722 5.904 1.00 97.06 100 TYR A O 1
ATOM 826 N N . ALA A 1 101 ? -17.642 4.526 7.602 1.00 95.81 101 ALA A N 1
ATOM 827 C CA . ALA A 1 101 ? -18.046 3.390 6.775 1.00 95.81 101 ALA A CA 1
ATOM 828 C C . ALA A 1 101 ? -19.037 3.778 5.661 1.00 95.81 101 ALA A C 1
ATOM 830 O O . ALA A 1 101 ? -19.058 3.153 4.601 1.00 95.81 101 ALA A O 1
ATOM 831 N N . GLU A 1 102 ? -19.837 4.813 5.899 1.00 95.19 102 GLU A N 1
ATOM 832 C CA . GLU A 1 102 ? -20.836 5.362 4.991 1.00 95.19 102 GLU A CA 1
ATOM 833 C C . GLU A 1 102 ? -20.189 6.187 3.861 1.00 95.19 102 GLU A C 1
ATOM 835 O O . GLU A 1 102 ? -20.735 6.256 2.760 1.00 95.19 102 GLU A O 1
ATOM 840 N N . GLN A 1 103 ? -19.003 6.758 4.101 1.00 96.25 103 GLN A N 1
ATOM 841 C CA . GLN A 1 103 ? -18.257 7.585 3.141 1.00 96.25 103 GLN A CA 1
ATOM 842 C C . GLN A 1 103 ? -17.109 6.828 2.456 1.00 96.25 103 GLN A C 1
ATOM 844 O O . GLN A 1 103 ? -16.690 7.206 1.365 1.00 96.25 103 GLN A O 1
ATOM 849 N N . ALA A 1 104 ? -16.652 5.712 3.031 1.00 96.56 104 ALA A N 1
ATOM 850 C CA . ALA A 1 104 ? -15.488 4.954 2.566 1.00 96.56 104 ALA A CA 1
ATOM 851 C C . ALA A 1 104 ? -15.535 4.572 1.074 1.00 96.56 104 ALA A C 1
ATOM 853 O O . ALA A 1 104 ? -14.508 4.553 0.400 1.00 96.56 104 ALA A O 1
ATOM 854 N N . VAL A 1 105 ? -16.720 4.277 0.523 1.00 96.75 105 VAL A N 1
ATOM 855 C CA . VAL A 1 105 ? -16.866 3.953 -0.910 1.00 96.75 105 VAL A CA 1
ATOM 856 C C . VAL A 1 105 ? -16.673 5.188 -1.796 1.00 96.75 105 VAL A C 1
ATOM 858 O O . VAL A 1 105 ? -16.163 5.064 -2.909 1.00 96.75 105 VAL A O 1
ATOM 861 N N . ALA A 1 106 ? -17.076 6.371 -1.329 1.00 97.00 106 ALA A N 1
ATOM 862 C CA . ALA A 1 106 ? -16.848 7.618 -2.051 1.00 97.00 106 ALA A CA 1
ATOM 863 C C . ALA A 1 106 ? -15.352 7.964 -2.075 1.00 97.00 106 ALA A C 1
ATOM 865 O O . ALA A 1 106 ? -14.815 8.223 -3.152 1.00 97.00 106 ALA A O 1
ATOM 866 N N . ASP A 1 107 ? -14.672 7.860 -0.930 1.00 97.19 107 ASP A N 1
ATOM 867 C CA . ASP A 1 107 ? -13.222 8.064 -0.825 1.00 97.19 107 ASP A CA 1
ATOM 868 C C . ASP A 1 107 ? -12.441 7.076 -1.690 1.00 97.19 107 ASP A C 1
ATOM 870 O O . ASP A 1 107 ? -11.550 7.477 -2.436 1.00 97.19 107 ASP A O 1
ATOM 874 N N . LEU A 1 108 ? -12.824 5.795 -1.663 1.00 96.69 108 LEU A N 1
ATOM 875 C CA . LEU A 1 108 ? -12.240 4.764 -2.520 1.00 96.69 108 LEU A CA 1
ATOM 876 C C . LEU A 1 108 ? -12.338 5.155 -3.996 1.00 96.69 108 LEU A C 1
ATOM 878 O O . LEU A 1 108 ? -11.351 5.074 -4.721 1.00 96.69 108 LEU A O 1
ATOM 882 N N . LYS A 1 109 ? -13.516 5.595 -4.455 1.00 96.88 109 LYS A N 1
ATOM 883 C CA . LYS A 1 109 ? -13.714 6.015 -5.851 1.00 96.88 109 LYS A CA 1
ATOM 884 C C . LYS A 1 109 ? -12.903 7.258 -6.198 1.00 96.88 109 LYS A C 1
ATOM 886 O O . LYS A 1 109 ? -12.426 7.359 -7.325 1.00 96.88 109 LYS A O 1
ATOM 891 N N . LYS A 1 110 ? -12.763 8.191 -5.255 1.00 98.06 110 LYS A N 1
ATOM 892 C CA . LYS A 1 110 ? -11.943 9.391 -5.422 1.00 98.06 110 LYS A CA 1
ATOM 893 C C . LYS A 1 110 ? -10.470 9.015 -5.604 1.00 98.06 110 LYS A C 1
ATOM 895 O O . LYS A 1 110 ? -9.896 9.370 -6.624 1.00 98.06 110 LYS A O 1
ATOM 900 N N . GLN A 1 111 ? -9.913 8.215 -4.695 1.00 96.56 111 GLN A N 1
ATOM 901 C CA . GLN A 1 111 ? -8.530 7.729 -4.783 1.00 96.56 111 GLN A CA 1
ATOM 902 C C . GLN A 1 111 ? -8.289 6.915 -6.058 1.00 96.56 111 GLN A C 1
ATOM 904 O O . GLN A 1 111 ? -7.293 7.111 -6.746 1.00 96.56 111 GLN A O 1
ATOM 909 N N . ALA A 1 112 ? -9.220 6.023 -6.413 1.00 95.56 112 ALA A N 1
ATOM 910 C CA . ALA A 1 112 ? -9.117 5.233 -7.636 1.00 95.56 112 ALA A CA 1
ATOM 911 C C . ALA A 1 112 ? -9.070 6.118 -8.888 1.00 95.56 112 ALA A C 1
ATOM 913 O O . ALA A 1 112 ? -8.325 5.817 -9.816 1.00 95.56 112 ALA A O 1
ATOM 914 N N . ARG A 1 113 ? -9.845 7.210 -8.912 1.00 96.81 113 ARG A N 1
ATOM 915 C CA . ARG A 1 113 ? -9.824 8.176 -10.012 1.00 96.81 113 ARG A CA 1
ATOM 916 C C . ARG A 1 113 ? -8.503 8.937 -10.068 1.00 96.81 113 ARG A C 1
ATOM 918 O O . ARG A 1 113 ? -7.923 8.984 -11.140 1.00 96.81 113 ARG A O 1
ATOM 925 N N . GLU A 1 114 ? -8.021 9.449 -8.938 1.00 96.75 114 GLU A N 1
ATOM 926 C CA . GLU A 1 114 ? -6.735 10.161 -8.857 1.00 96.75 114 GLU A CA 1
ATOM 927 C C . GLU A 1 114 ? -5.579 9.288 -9.377 1.00 96.75 114 GLU A C 1
ATOM 929 O O . GLU A 1 114 ? -4.777 9.730 -10.194 1.00 96.75 114 GLU A O 1
ATOM 934 N N . ILE A 1 115 ? -5.533 8.015 -8.970 1.00 94.94 115 ILE A N 1
ATOM 935 C CA . ILE A 1 115 ? -4.522 7.057 -9.441 1.00 94.94 115 ILE A CA 1
ATOM 936 C C . ILE A 1 115 ? -4.695 6.754 -10.936 1.00 94.94 115 ILE A C 1
ATOM 938 O O . ILE A 1 115 ? -3.709 6.658 -11.661 1.00 94.94 115 ILE A O 1
ATOM 942 N N . ALA A 1 116 ? -5.930 6.575 -11.412 1.00 94.31 116 ALA A N 1
ATOM 943 C CA . ALA A 1 116 ? -6.188 6.275 -12.819 1.00 94.31 116 ALA A CA 1
ATOM 944 C C . ALA A 1 116 ? -5.825 7.449 -13.741 1.00 94.31 116 ALA A C 1
ATOM 946 O O . ALA A 1 116 ? -5.246 7.220 -14.800 1.00 94.31 116 ALA A O 1
ATOM 947 N N . GLU A 1 117 ? -6.140 8.679 -13.334 1.00 95.94 117 GLU A N 1
ATOM 948 C CA . GLU A 1 117 ? -5.753 9.905 -14.038 1.00 95.94 117 GLU A CA 1
ATOM 949 C C . GLU A 1 117 ? -4.226 10.018 -14.103 1.00 95.94 117 GLU A C 1
ATOM 951 O O . GLU A 1 117 ? -3.681 10.125 -15.198 1.00 95.94 117 GLU A O 1
ATOM 956 N N . ASP A 1 118 ? -3.524 9.833 -12.979 1.00 94.69 118 ASP A N 1
ATOM 957 C CA . ASP A 1 118 ? -2.054 9.829 -12.948 1.00 94.69 118 ASP A CA 1
ATOM 958 C C . ASP A 1 118 ? -1.441 8.758 -13.869 1.00 94.69 118 ASP A C 1
ATOM 960 O O . ASP A 1 118 ? -0.469 9.021 -14.578 1.00 94.69 118 ASP A O 1
ATOM 964 N N . ILE A 1 119 ? -2.016 7.551 -13.917 1.00 93.94 119 ILE A N 1
ATOM 965 C CA . ILE A 1 119 ? -1.549 6.502 -14.835 1.00 93.94 119 ILE A CA 1
ATOM 966 C C . ILE A 1 119 ? -1.727 6.936 -16.291 1.00 93.94 119 ILE A C 1
ATOM 968 O O . ILE A 1 119 ? -0.807 6.738 -17.077 1.00 93.94 119 ILE A O 1
ATOM 972 N N . VAL A 1 120 ? -2.888 7.490 -16.656 1.00 93.12 120 VAL A N 1
ATOM 973 C CA . VAL A 1 120 ? -3.198 7.906 -18.033 1.00 93.12 120 VAL A CA 1
ATOM 974 C C . VAL A 1 120 ? -2.324 9.080 -18.470 1.00 93.12 120 VAL A C 1
ATOM 976 O O . VAL A 1 120 ? -1.799 9.050 -19.581 1.00 93.12 120 VAL A O 1
ATOM 979 N N . ASP A 1 121 ? -2.123 10.067 -17.600 1.00 92.19 121 ASP A N 1
ATOM 980 C CA . ASP A 1 121 ? -1.343 11.270 -17.900 1.00 92.19 121 ASP A CA 1
ATOM 981 C C . ASP A 1 121 ? 0.143 10.958 -18.116 1.00 92.19 121 ASP A C 1
ATOM 983 O O . ASP A 1 121 ? 0.795 11.555 -18.973 1.00 92.19 121 ASP A O 1
ATOM 987 N N . ASN A 1 122 ? 0.677 9.986 -17.371 1.00 88.25 122 ASN A N 1
ATOM 988 C CA . ASN A 1 122 ? 2.063 9.543 -17.505 1.00 88.25 122 ASN A CA 1
ATOM 989 C C . ASN A 1 122 ? 2.245 8.414 -18.531 1.00 88.25 122 ASN A C 1
ATOM 991 O O . ASN A 1 122 ? 3.377 7.997 -18.786 1.00 88.25 122 ASN A O 1
ATOM 995 N N . PHE A 1 123 ? 1.160 7.893 -19.112 1.00 82.81 123 PHE A N 1
ATOM 996 C CA . PHE A 1 123 ? 1.226 6.823 -20.099 1.00 82.81 123 PHE A CA 1
ATOM 997 C C . PHE A 1 123 ? 1.838 7.363 -21.400 1.00 82.81 123 PHE A C 1
ATOM 999 O O . PHE A 1 123 ? 1.148 7.954 -22.231 1.00 82.81 123 PHE A O 1
ATOM 1006 N N . GLU A 1 124 ? 3.143 7.172 -21.610 1.00 67.44 124 GLU A N 1
ATOM 1007 C CA . GLU A 1 124 ? 3.771 7.570 -22.870 1.00 67.44 124 GLU A CA 1
ATOM 1008 C C . GLU A 1 124 ? 3.148 6.804 -24.060 1.00 67.44 124 GLU A C 1
ATOM 1010 O O . GLU A 1 124 ? 3.193 5.571 -24.105 1.00 67.44 124 GLU A O 1
ATOM 1015 N N . PRO A 1 125 ? 2.680 7.488 -25.125 1.00 53.66 125 PRO A N 1
ATOM 1016 C CA . PRO A 1 125 ? 2.265 6.837 -26.375 1.00 53.66 125 PRO A CA 1
ATOM 1017 C C . PRO A 1 125 ? 3.414 6.115 -27.114 1.00 53.66 125 PRO A C 1
ATOM 1019 O O . PRO A 1 125 ? 3.200 5.491 -28.156 1.00 53.66 125 PRO A O 1
ATOM 1022 N N . ALA A 1 126 ? 4.654 6.230 -26.625 1.00 43.88 126 ALA A N 1
ATOM 1023 C CA . ALA A 1 126 ? 5.876 5.864 -27.335 1.00 43.88 126 ALA A CA 1
ATOM 1024 C C . ALA A 1 126 ? 6.133 4.348 -27.438 1.00 43.88 126 ALA A C 1
ATOM 1026 O O . ALA A 1 126 ? 6.886 3.923 -28.317 1.00 43.88 126 ALA A O 1
ATOM 1027 N N . VAL A 1 127 ? 5.451 3.511 -26.648 1.00 44.16 127 VAL A N 1
ATOM 1028 C CA . VAL A 1 127 ? 5.567 2.039 -26.744 1.00 44.16 127 VAL A CA 1
ATOM 1029 C C . VAL A 1 127 ? 4.870 1.474 -27.999 1.00 44.16 127 VAL A C 1
ATOM 1031 O O . VAL A 1 127 ? 5.132 0.344 -28.407 1.00 44.16 127 VAL A O 1
ATOM 1034 N N . LEU A 1 128 ? 4.073 2.276 -28.718 1.00 41.75 128 LEU A N 1
ATOM 1035 C CA . LEU A 1 128 ? 3.500 1.885 -30.015 1.00 41.75 128 LEU A CA 1
ATOM 1036 C C . LEU A 1 128 ? 4.484 1.974 -31.197 1.00 41.75 128 LEU A C 1
ATOM 1038 O O . LEU A 1 128 ? 4.140 1.534 -32.293 1.00 41.75 128 LEU A O 1
ATOM 1042 N N . LYS A 1 129 ? 5.708 2.499 -31.022 1.00 37.50 129 LYS A N 1
ATOM 1043 C CA . LYS A 1 129 ? 6.676 2.619 -32.134 1.00 37.50 129 LYS A CA 1
ATOM 1044 C C . LYS A 1 129 ? 7.537 1.382 -32.403 1.00 37.50 129 LYS A C 1
ATOM 1046 O O . LYS A 1 129 ? 8.132 1.326 -33.472 1.00 37.50 129 LYS A O 1
ATOM 1051 N N . ASN A 1 130 ? 7.558 0.384 -31.515 1.00 34.44 130 ASN A N 1
ATOM 1052 C CA . ASN A 1 130 ? 8.408 -0.808 -31.681 1.00 34.44 130 ASN A CA 1
ATOM 1053 C C . ASN A 1 130 ? 7.646 -2.145 -31.713 1.00 34.44 130 ASN A C 1
ATOM 1055 O O . ASN A 1 130 ? 8.269 -3.198 -31.640 1.00 34.44 130 ASN A O 1
ATOM 1059 N N . VAL A 1 131 ? 6.315 -2.129 -31.855 1.00 44.25 131 VAL A N 1
ATOM 1060 C CA . VAL A 1 131 ? 5.506 -3.363 -31.980 1.00 44.25 131 VAL A CA 1
ATOM 1061 C C . VAL A 1 131 ? 5.135 -3.688 -33.436 1.00 44.25 131 VAL A C 1
ATOM 1063 O O . VAL A 1 131 ? 4.478 -4.685 -33.685 1.00 44.25 131 VAL A O 1
ATOM 1066 N N . ASN A 1 132 ? 5.600 -2.921 -34.427 1.00 40.47 132 ASN A N 1
ATOM 1067 C CA . ASN A 1 132 ? 5.552 -3.346 -35.832 1.00 40.47 132 ASN A CA 1
ATOM 1068 C C . ASN A 1 132 ? 6.662 -2.682 -36.662 1.00 40.47 132 ASN A C 1
ATOM 1070 O O . ASN A 1 132 ? 6.475 -1.592 -37.210 1.00 40.47 132 ASN A O 1
ATOM 1074 N N . ARG A 1 133 ? 7.794 -3.378 -36.779 1.00 36.78 133 ARG A N 1
ATOM 1075 C CA . ARG A 1 133 ? 8.610 -3.469 -37.995 1.00 36.78 133 ARG A CA 1
ATOM 1076 C C . ARG A 1 133 ? 9.236 -4.850 -38.069 1.00 36.78 133 ARG A C 1
ATOM 1078 O O . ARG A 1 133 ? 9.684 -5.327 -37.006 1.00 36.78 133 ARG A O 1
#

Secondary structure (DSSP, 8-state):
---SSHHHHHHHSSPP-GGGGTT-SS----S--SS---TT-TTTS-HHHHHHHHH-HHHHSTT--PPP-GGGGTSPP--TTHHHHHHHHHHTT--PPTTHHHHHHHHHHHHHHHHHHHHHHT--GGGGGSS--

InterPro domains:
  IPR003468 Cytochrome c oxidase, monohaem subunit/FixO [PF02433] (1-122)
  IPR036909 Cytochrome c-like domain superfamily [G3DSA:1.10.760.10] (1-123)
  IPR036909 Cytochrome c-like domain superfamily [SSF46626] (22-89)

Foldseek 3Di:
DQDPDPVRCVVQNDRDDPVVCLLPVPGPDDPDPPDDDCPRVVPVDALLLVVCCQQPVCVSDPPDPDDHDNCVVVDDDDCVCQLVVVVVSVVVVNPDDVPVSVCVVVVVVVVVVVSVVRNVVPPDPVVVPPPPD

Radius of gyration: 18.42 Å; chains: 1; bounding box: 44×27×56 Å